Protein AF-A0A957CE54-F1 (afdb_monomer)

Foldseek 3Di:
DDDDDPPPPVPPPVVVQLVVLQVVLVVVLVCQQPVVCVPPVAHSLQQLLVQLCVPVNPPSNDDPSDDDPSSNVSSVCRSSVVSD

Secondary structure (DSSP, 8-state):
-------------HHHHHHHHHHHHHHHHHHHHHHHHHHHS--HHHHHHHHHHHHH-GGG-SSP----HHHHHHHHHHHHHHH-

Structure (mmCIF, N/CA/C/O backbone):
data_AF-A0A957CE54-F1
#
_entry.id   AF-A0A957CE54-F1
#
loop_
_atom_site.group_PDB
_atom_site.id
_atom_site.type_symbol
_atom_site.label_atom_id
_atom_site.label_alt_id
_atom_site.label_comp_id
_atom_site.label_asym_id
_atom_site.label_entity_id
_atom_site.label_seq_id
_atom_site.pdbx_PDB_ins_code
_atom_site.Cartn_x
_atom_site.Cartn_y
_atom_site.Cartn_z
_atom_site.occupancy
_atom_site.B_iso_or_equiv
_atom_site.auth_seq_id
_atom_site.auth_comp_id
_atom_site.auth_asym_id
_atom_site.auth_atom_id
_atom_site.pdbx_PDB_model_num
ATOM 1 N N . MET A 1 1 ? 26.210 12.809 -49.464 1.00 50.75 1 MET A N 1
ATOM 2 C CA . MET A 1 1 ? 25.539 13.081 -48.175 1.00 50.75 1 MET A CA 1
ATOM 3 C C . MET A 1 1 ? 24.837 1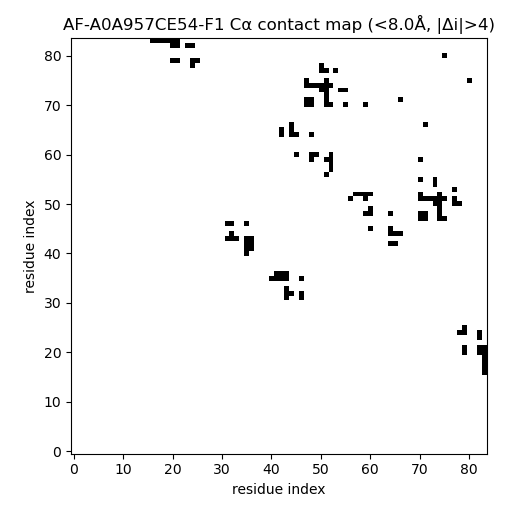1.806 -47.728 1.00 50.75 1 MET A C 1
ATOM 5 O O . MET A 1 1 ? 23.756 11.514 -48.214 1.00 50.75 1 MET A O 1
ATOM 9 N N . THR A 1 2 ? 25.476 10.998 -46.886 1.00 61.44 2 THR A N 1
ATOM 10 C CA . THR A 1 2 ? 24.907 9.752 -46.344 1.00 61.44 2 THR A CA 1
ATOM 11 C C . THR A 1 2 ? 24.627 9.968 -44.863 1.00 61.44 2 THR A C 1
ATOM 13 O O . THR A 1 2 ? 25.548 10.023 -44.055 1.00 61.44 2 THR A O 1
ATOM 16 N N . SER A 1 3 ? 23.357 10.150 -44.497 1.00 67.19 3 SER A N 1
ATOM 17 C CA . SER A 1 3 ? 22.967 10.240 -43.090 1.00 67.19 3 SER A CA 1
ATOM 18 C C . SER A 1 3 ? 22.949 8.835 -42.484 1.00 67.19 3 SER A C 1
ATOM 20 O O . SER A 1 3 ? 22.055 8.043 -42.786 1.00 67.19 3 SER A O 1
ATOM 22 N N . PHE A 1 4 ? 23.910 8.521 -41.618 1.00 66.19 4 PHE A N 1
ATOM 23 C CA . PHE A 1 4 ? 23.799 7.375 -40.719 1.00 66.19 4 PHE A CA 1
ATOM 24 C C . PHE A 1 4 ? 22.704 7.687 -39.689 1.00 66.19 4 PHE A C 1
ATOM 26 O O . PHE A 1 4 ? 22.921 8.462 -38.759 1.00 66.19 4 PHE A O 1
ATOM 33 N N . ARG A 1 5 ? 21.502 7.119 -39.852 1.00 69.88 5 ARG A N 1
ATOM 34 C CA . ARG A 1 5 ? 20.529 7.097 -38.753 1.00 69.88 5 ARG A CA 1
ATOM 35 C C . ARG A 1 5 ? 20.966 6.012 -37.780 1.00 69.88 5 ARG A C 1
ATOM 37 O O . ARG A 1 5 ? 20.818 4.829 -38.071 1.00 69.88 5 ARG A O 1
ATOM 44 N N . VAL A 1 6 ? 21.479 6.410 -36.621 1.00 67.62 6 VAL A N 1
ATOM 45 C CA . VAL A 1 6 ? 21.601 5.505 -35.477 1.00 67.62 6 VAL A CA 1
ATOM 46 C C . VAL A 1 6 ? 20.175 5.169 -35.041 1.00 67.62 6 VAL A C 1
ATOM 48 O O . VAL A 1 6 ? 19.518 5.968 -34.375 1.00 67.62 6 VAL A O 1
ATOM 51 N N . GLN A 1 7 ? 19.647 4.017 -35.465 1.00 66.69 7 GLN A N 1
ATOM 52 C CA . GLN A 1 7 ? 18.453 3.456 -34.837 1.00 66.69 7 GLN A CA 1
ATOM 53 C C . GLN A 1 7 ? 18.843 3.061 -33.411 1.00 66.69 7 GLN A C 1
ATOM 55 O O . GLN A 1 7 ? 19.327 1.958 -33.166 1.00 66.69 7 GLN A O 1
ATOM 60 N N . MET A 1 8 ? 18.653 3.984 -32.470 1.00 65.31 8 MET A N 1
ATOM 61 C CA . MET A 1 8 ? 18.675 3.700 -31.040 1.00 65.31 8 MET A CA 1
ATOM 62 C C . MET A 1 8 ? 17.544 2.709 -30.755 1.00 65.31 8 MET A C 1
ATOM 64 O O . MET A 1 8 ? 16.402 3.098 -30.512 1.00 65.31 8 MET A O 1
ATOM 68 N N . ARG A 1 9 ? 17.833 1.408 -30.825 1.00 64.88 9 ARG A N 1
ATOM 69 C CA . ARG A 1 9 ? 16.953 0.391 -30.256 1.00 64.88 9 ARG A CA 1
ATOM 70 C C . ARG A 1 9 ? 17.087 0.551 -28.742 1.00 64.88 9 ARG A C 1
ATOM 72 O O . ARG A 1 9 ? 17.980 -0.032 -28.143 1.00 64.88 9 ARG A O 1
ATOM 79 N N . HIS A 1 10 ? 16.268 1.419 -28.146 1.00 67.12 10 HIS A N 1
ATOM 80 C CA . HIS A 1 10 ? 16.181 1.566 -26.695 1.00 67.12 10 HIS A CA 1
ATOM 81 C C . HIS A 1 10 ? 15.566 0.279 -26.148 1.00 67.12 10 HIS A C 1
ATOM 83 O O . HIS A 1 10 ? 14.346 0.125 -26.074 1.00 67.12 10 HIS A O 1
ATOM 89 N N . VAL A 1 11 ? 16.425 -0.705 -25.887 1.00 78.44 11 VAL A N 1
ATOM 90 C CA . VAL A 1 11 ? 16.026 -1.963 -25.272 1.00 78.44 11 VAL A CA 1
ATOM 91 C C . VAL A 1 11 ? 15.739 -1.614 -23.822 1.00 78.44 11 VAL A C 1
ATOM 93 O O . VAL A 1 11 ? 16.658 -1.407 -23.038 1.00 78.44 11 VAL A O 1
ATOM 96 N N . MET A 1 12 ? 14.463 -1.426 -23.500 1.00 82.81 12 MET A N 1
ATOM 97 C CA . MET A 1 12 ? 14.046 -1.161 -22.132 1.00 82.81 12 MET A CA 1
ATOM 98 C C . MET A 1 12 ? 14.552 -2.292 -21.240 1.00 82.81 12 MET A C 1
ATOM 100 O O . MET A 1 12 ? 14.234 -3.460 -21.477 1.00 82.81 12 MET A O 1
ATOM 104 N N . ASP A 1 13 ? 15.349 -1.943 -20.232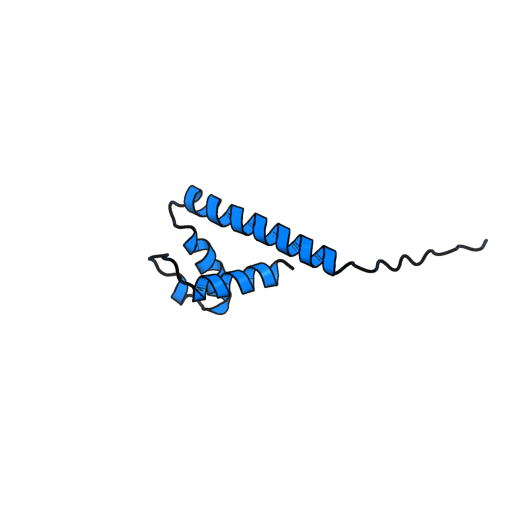 1.00 91.62 13 ASP A N 1
ATOM 105 C CA . ASP A 1 13 ? 15.772 -2.907 -19.227 1.00 91.62 13 ASP A CA 1
ATOM 106 C C . ASP A 1 13 ? 14.620 -3.120 -18.242 1.00 91.62 13 ASP A C 1
ATOM 108 O O . ASP A 1 13 ? 14.474 -2.429 -17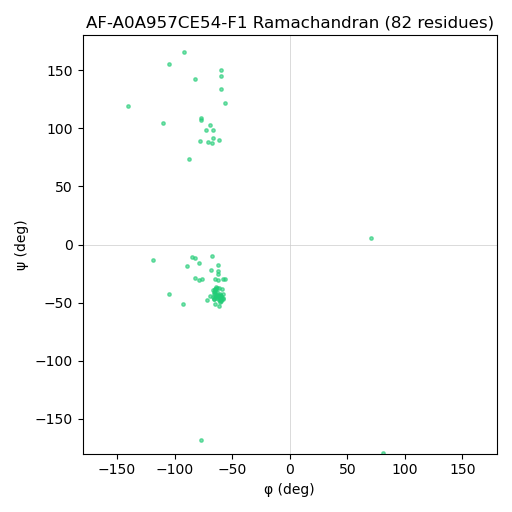.232 1.00 91.62 13 ASP A O 1
ATOM 112 N N . TRP A 1 14 ? 13.764 -4.082 -18.576 1.00 92.81 14 TRP A N 1
ATOM 113 C CA . TRP A 1 14 ? 12.618 -4.467 -17.758 1.00 92.81 14 TRP A CA 1
ATOM 114 C C . TRP A 1 14 ? 13.016 -4.865 -16.338 1.00 92.81 14 TRP A C 1
ATOM 116 O O . TRP A 1 14 ? 12.248 -4.642 -15.406 1.00 92.81 14 TRP A O 1
ATOM 126 N N . LYS A 1 15 ? 14.226 -5.405 -16.137 1.00 94.06 15 LYS A N 1
ATOM 127 C CA . LYS A 1 15 ? 14.694 -5.759 -14.794 1.00 94.06 15 LYS A CA 1
ATOM 128 C C . LYS A 1 15 ? 14.951 -4.504 -13.970 1.00 94.06 15 LYS A C 1
ATOM 130 O O . LYS A 1 15 ? 14.549 -4.451 -12.811 1.00 94.06 15 LYS A O 1
ATOM 135 N N . ALA A 1 16 ? 15.595 -3.502 -14.567 1.00 94.31 16 ALA A N 1
ATOM 136 C CA . ALA A 1 16 ? 15.829 -2.223 -13.907 1.00 94.31 16 ALA A CA 1
ATOM 137 C C . ALA A 1 16 ? 14.506 -1.509 -13.582 1.00 94.31 16 ALA A C 1
ATOM 139 O O . ALA A 1 16 ? 14.356 -0.996 -12.475 1.00 94.31 16 ALA A O 1
ATOM 140 N N . ALA A 1 17 ? 13.534 -1.543 -14.501 1.00 94.25 17 ALA A N 1
ATOM 141 C CA . ALA A 1 17 ? 12.205 -0.972 -14.281 1.00 94.25 17 ALA A CA 1
ATOM 142 C C . ALA A 1 17 ? 11.478 -1.634 -13.096 1.00 94.25 17 ALA A C 1
ATOM 144 O O . ALA A 1 17 ? 11.041 -0.935 -12.183 1.00 94.25 17 ALA A O 1
ATOM 145 N N . VAL A 1 18 ? 11.438 -2.972 -13.049 1.00 96.56 18 VAL A N 1
ATOM 146 C CA . VAL A 1 18 ? 10.813 -3.717 -11.941 1.00 96.56 18 VAL A CA 1
ATOM 147 C C . VAL A 1 18 ? 11.506 -3.420 -10.608 1.00 96.56 18 VAL A C 1
ATOM 149 O O . VAL A 1 18 ? 10.836 -3.173 -9.610 1.00 96.56 18 VAL A O 1
ATOM 152 N N . LEU A 1 19 ? 12.843 -3.392 -10.566 1.00 97.50 19 LEU A N 1
ATOM 153 C CA . LEU A 1 19 ? 13.580 -3.076 -9.334 1.00 97.50 19 LEU A CA 1
ATOM 154 C C . LEU A 1 19 ? 13.331 -1.641 -8.851 1.00 97.50 19 LEU A C 1
ATOM 156 O O . LEU A 1 19 ? 13.203 -1.415 -7.644 1.00 97.50 19 LEU A O 1
ATOM 160 N N . ALA A 1 20 ? 13.240 -0.682 -9.774 1.00 96.88 20 ALA A N 1
ATOM 161 C CA . ALA A 1 20 ? 12.902 0.697 -9.447 1.00 96.88 20 ALA A CA 1
ATOM 162 C C . ALA A 1 20 ? 11.474 0.796 -8.885 1.00 96.88 20 ALA A C 1
ATOM 164 O O . ALA A 1 20 ? 11.282 1.417 -7.838 1.00 96.88 20 ALA A O 1
ATOM 165 N N . GLY A 1 21 ? 10.508 0.124 -9.521 1.00 97.12 21 GLY A N 1
ATOM 166 C CA . GLY A 1 21 ? 9.116 0.054 -9.070 1.00 97.12 21 GLY A CA 1
ATOM 167 C C . GLY A 1 21 ? 8.975 -0.566 -7.680 1.00 97.12 21 GLY A C 1
ATOM 168 O O . GLY A 1 21 ? 8.374 0.033 -6.790 1.00 97.12 21 GLY A O 1
ATOM 169 N N . LEU A 1 22 ? 9.628 -1.707 -7.430 1.00 98.12 22 LEU A N 1
ATOM 170 C CA . LEU A 1 22 ? 9.646 -2.339 -6.105 1.00 98.12 22 LEU A CA 1
ATOM 171 C C . LEU A 1 22 ? 10.270 -1.430 -5.035 1.00 98.12 22 LEU A C 1
ATOM 173 O O . LEU A 1 22 ? 9.732 -1.322 -3.933 1.00 98.12 22 LEU A O 1
ATOM 177 N N . SER A 1 23 ? 11.373 -0.747 -5.354 1.00 98.19 23 SER A N 1
ATOM 178 C CA . SER A 1 23 ? 12.048 0.159 -4.412 1.00 98.19 23 SER A CA 1
ATOM 179 C C . SER A 1 23 ? 11.182 1.377 -4.083 1.00 98.19 23 SER A C 1
ATOM 181 O O . SER A 1 23 ? 11.023 1.728 -2.912 1.00 98.19 23 SER A O 1
ATOM 183 N N . ALA A 1 24 ? 10.574 1.993 -5.100 1.00 98.12 24 ALA A N 1
ATOM 184 C CA . ALA A 1 24 ? 9.651 3.110 -4.928 1.00 98.12 24 ALA A CA 1
ATOM 185 C C . ALA A 1 24 ? 8.389 2.687 -4.159 1.00 98.12 24 ALA A C 1
ATOM 187 O O . ALA A 1 24 ? 7.984 3.369 -3.217 1.00 98.12 24 ALA A O 1
ATOM 188 N N . 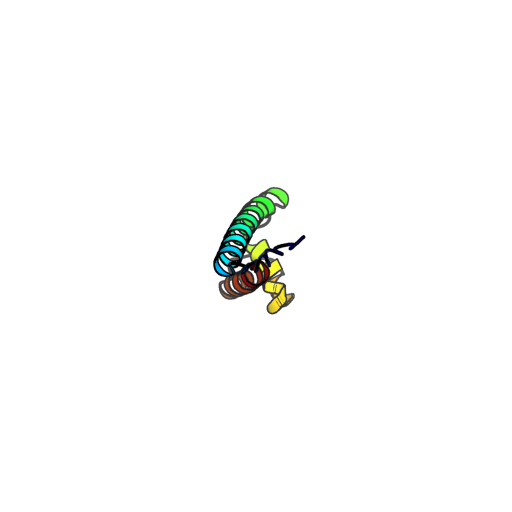GLY A 1 25 ? 7.811 1.532 -4.501 1.00 97.81 25 GLY A N 1
ATOM 189 C CA . GLY A 1 25 ? 6.646 0.959 -3.833 1.00 97.81 25 GLY A CA 1
ATOM 190 C C . GLY A 1 25 ? 6.902 0.677 -2.354 1.00 97.81 25 GLY A C 1
ATOM 191 O O . GLY A 1 25 ? 6.074 1.037 -1.514 1.00 97.81 25 GLY A O 1
ATOM 192 N N . ALA A 1 26 ? 8.063 0.107 -2.017 1.00 98.38 26 ALA A N 1
ATOM 193 C CA . ALA A 1 26 ? 8.462 -0.138 -0.634 1.00 98.38 26 ALA A CA 1
ATOM 194 C C . ALA A 1 26 ? 8.669 1.175 0.136 1.00 98.38 26 ALA A C 1
ATOM 196 O O . ALA A 1 26 ? 8.128 1.333 1.230 1.00 98.38 26 ALA A O 1
ATOM 197 N N . GLY A 1 27 ? 9.389 2.138 -0.450 1.00 98.31 27 GLY A N 1
ATOM 198 C CA . GLY A 1 27 ? 9.594 3.455 0.155 1.00 98.31 27 GLY A CA 1
ATOM 199 C C . GLY A 1 27 ? 8.273 4.176 0.431 1.00 98.31 27 GLY A C 1
ATOM 200 O O . GLY A 1 27 ? 8.048 4.659 1.540 1.00 98.31 27 GLY A O 1
ATOM 201 N N . PHE A 1 28 ? 7.360 4.182 -0.540 1.00 98.12 28 PHE A N 1
ATOM 202 C CA . PHE A 1 28 ? 6.047 4.804 -0.392 1.00 98.12 28 PHE A CA 1
ATOM 203 C C . PHE A 1 28 ? 5.169 4.093 0.649 1.00 98.12 28 PHE A C 1
ATOM 205 O O . PHE A 1 28 ? 4.523 4.758 1.462 1.00 98.12 28 PHE A O 1
ATOM 212 N N . LEU A 1 29 ? 5.185 2.755 0.689 1.00 98.06 29 LEU A N 1
ATOM 213 C CA . LEU A 1 29 ? 4.468 1.987 1.710 1.00 98.06 29 LEU A CA 1
ATOM 214 C C . LEU A 1 29 ? 4.979 2.324 3.115 1.00 98.06 29 LEU A C 1
ATOM 216 O O . LEU A 1 29 ? 4.176 2.578 4.008 1.00 98.06 29 LEU A O 1
ATOM 220 N N . LEU A 1 30 ? 6.300 2.381 3.309 1.00 98.31 30 LEU A N 1
ATOM 221 C CA . LEU A 1 30 ? 6.900 2.752 4.594 1.00 98.31 30 LEU A CA 1
ATOM 222 C C . LEU A 1 30 ? 6.486 4.159 5.030 1.00 98.31 30 LEU A C 1
ATOM 224 O O . LEU A 1 30 ? 6.104 4.353 6.184 1.00 98.31 30 LEU A O 1
ATOM 228 N N . VAL A 1 31 ? 6.504 5.124 4.104 1.00 98.38 31 VAL A N 1
ATOM 229 C CA . VAL A 1 31 ? 6.032 6.486 4.380 1.00 98.38 31 VAL A CA 1
ATOM 230 C C . VAL A 1 31 ? 4.577 6.466 4.835 1.00 98.38 31 VAL A C 1
ATOM 232 O O . VAL A 1 31 ? 4.271 7.072 5.853 1.00 98.38 31 VAL A O 1
ATOM 235 N N . LEU A 1 32 ? 3.688 5.741 4.156 1.00 97.19 32 LEU A N 1
ATOM 236 C CA . LEU A 1 32 ? 2.278 5.639 4.548 1.00 97.19 32 LEU A CA 1
ATOM 237 C C . LEU A 1 32 ? 2.084 4.991 5.921 1.00 97.19 32 LEU A C 1
ATOM 239 O O . LEU A 1 32 ? 1.299 5.497 6.725 1.00 97.19 32 LEU A O 1
ATOM 243 N N . LEU A 1 33 ? 2.799 3.899 6.207 1.00 96.94 33 LEU A N 1
ATOM 244 C CA . LEU A 1 33 ? 2.699 3.190 7.486 1.00 96.94 33 LEU A CA 1
ATOM 245 C C . LEU A 1 33 ? 3.116 4.056 8.678 1.00 96.94 33 LEU A C 1
ATOM 247 O O . LEU A 1 33 ? 2.640 3.817 9.786 1.00 96.94 33 LEU A O 1
ATOM 251 N N . ILE A 1 34 ? 3.967 5.058 8.452 1.00 98.06 34 ILE A N 1
ATOM 252 C CA . ILE A 1 34 ? 4.410 6.015 9.470 1.00 98.06 34 ILE A CA 1
ATOM 253 C C . ILE A 1 34 ? 3.521 7.265 9.467 1.00 98.06 34 ILE A C 1
ATOM 255 O O . ILE A 1 34 ? 3.004 7.669 10.506 1.00 98.06 34 ILE A O 1
ATOM 259 N N . ALA A 1 35 ? 3.309 7.875 8.302 1.00 97.81 35 ALA A N 1
ATOM 260 C CA . ALA A 1 35 ? 2.605 9.14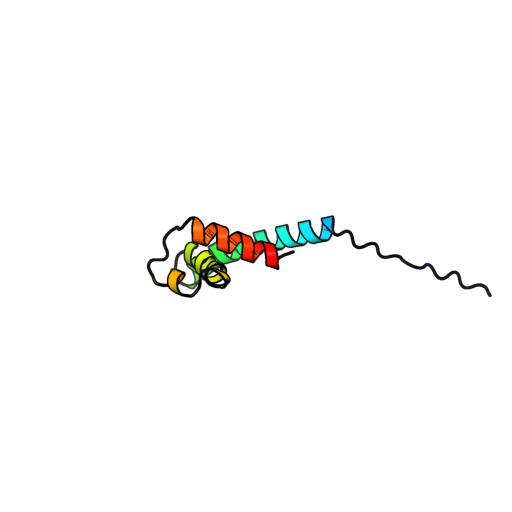4 8.163 1.00 97.81 35 ALA A CA 1
ATOM 261 C C . ALA A 1 35 ? 1.122 9.033 8.528 1.00 97.81 35 ALA A C 1
ATOM 263 O O . ALA A 1 35 ? 0.588 9.938 9.166 1.00 97.81 35 ALA A O 1
ATOM 264 N N . TYR A 1 36 ? 0.450 7.935 8.169 1.00 96.31 36 TYR A N 1
ATOM 265 C CA . TYR A 1 36 ? -0.982 7.790 8.429 1.00 96.31 36 TYR A CA 1
ATOM 266 C C . TYR A 1 36 ? -1.314 7.749 9.934 1.00 96.31 36 TYR A C 1
ATOM 268 O O . TYR A 1 36 ? -2.157 8.543 10.364 1.00 96.31 36 TYR A O 1
ATOM 276 N N . PRO A 1 37 ? -0.665 6.908 10.767 1.00 95.38 37 PRO A N 1
ATOM 277 C CA . PRO A 1 37 ? -0.859 6.953 12.217 1.00 95.38 37 PRO A CA 1
ATOM 278 C C . PRO A 1 37 ? -0.526 8.316 12.823 1.00 95.38 37 PRO A C 1
ATOM 280 O O . PRO A 1 37 ? -1.291 8.810 13.645 1.00 95.38 37 PRO A O 1
ATOM 283 N N . LEU A 1 38 ? 0.571 8.948 12.386 1.00 97.62 38 LEU A N 1
ATOM 284 C CA . LEU A 1 38 ? 0.975 10.264 12.890 1.00 97.62 38 LEU A CA 1
ATOM 285 C C . LEU A 1 38 ? -0.048 11.359 12.557 1.00 97.62 38 LEU A C 1
ATOM 287 O O . LEU A 1 38 ? -0.279 12.244 13.374 1.00 97.62 38 LEU A O 1
ATOM 291 N N . ALA A 1 39 ? -0.672 11.295 11.380 1.00 97.44 39 ALA A N 1
ATOM 292 C CA . ALA A 1 39 ? -1.639 12.292 10.934 1.00 97.44 39 ALA A CA 1
ATOM 293 C C . ALA A 1 39 ? -3.059 12.068 11.484 1.00 97.44 39 ALA A C 1
ATOM 295 O O . ALA A 1 39 ? -3.814 13.027 11.617 1.00 97.44 39 ALA A O 1
ATOM 296 N N . THR A 1 40 ? -3.448 10.819 11.769 1.00 94.62 40 THR A N 1
ATOM 297 C CA . THR A 1 40 ? -4.851 10.463 12.073 1.00 94.62 40 THR A CA 1
ATOM 298 C C . THR A 1 40 ? -5.079 9.883 13.468 1.00 94.62 40 THR A C 1
ATOM 300 O O . THR A 1 40 ? -6.228 9.740 13.880 1.00 94.62 40 THR A O 1
ATOM 303 N N . GLY A 1 41 ? -4.022 9.490 14.185 1.00 92.56 41 GLY A N 1
ATOM 304 C CA . GLY A 1 41 ? -4.128 8.710 15.425 1.00 92.56 41 GLY A CA 1
ATOM 305 C C . GLY A 1 41 ? -4.585 7.257 15.218 1.00 92.56 41 GLY A C 1
ATOM 306 O O . GLY A 1 41 ? -4.823 6.545 16.191 1.00 92.56 41 GLY A O 1
ATOM 307 N N . GLY A 1 42 ? -4.734 6.809 13.965 1.00 91.88 42 GLY A N 1
ATOM 308 C CA . GLY A 1 42 ? -5.076 5.429 13.620 1.00 91.88 42 GLY A CA 1
ATOM 309 C C . GLY A 1 42 ? -3.893 4.460 13.726 1.00 91.88 42 GLY A C 1
ATOM 310 O O . GLY A 1 42 ? -2.826 4.789 14.235 1.00 91.88 42 GLY A O 1
ATOM 311 N N . THR A 1 43 ? -4.067 3.243 13.204 1.00 93.44 43 THR A N 1
ATOM 312 C CA . THR A 1 43 ? -3.018 2.210 13.199 1.00 93.44 43 THR A CA 1
ATOM 313 C C . THR A 1 43 ? -2.394 2.042 11.806 1.00 93.44 43 THR A C 1
ATOM 315 O O . THR A 1 43 ? -3.065 2.293 10.800 1.00 93.44 43 THR A O 1
ATOM 318 N N . PRO A 1 44 ? -1.140 1.557 11.699 1.00 94.75 44 PRO A N 1
ATOM 319 C CA . PRO A 1 44 ? -0.538 1.219 10.404 1.00 94.75 44 PRO A CA 1
ATOM 320 C C . PRO A 1 44 ? -1.354 0.174 9.623 1.00 94.75 44 PRO A C 1
ATOM 322 O O . PRO A 1 44 ? -1.399 0.191 8.395 1.00 94.75 44 PRO A O 1
ATOM 325 N N . TRP A 1 45 ? -2.068 -0.709 10.332 1.00 96.19 45 TRP A N 1
ATOM 326 C CA . TRP A 1 45 ? -2.926 -1.745 9.745 1.00 96.19 45 TRP A CA 1
ATOM 327 C C . TRP A 1 45 ? -4.084 -1.185 8.927 1.00 96.19 45 TRP A C 1
ATOM 329 O O . TRP A 1 45 ? -4.614 -1.871 8.052 1.00 96.19 45 TRP A O 1
ATOM 339 N N . THR A 1 46 ? -4.477 0.058 9.191 1.00 95.44 46 THR A N 1
ATOM 340 C CA . THR A 1 46 ? -5.493 0.746 8.405 1.00 95.44 46 THR A CA 1
ATOM 341 C C . THR A 1 46 ? -5.045 0.942 6.952 1.00 95.44 46 THR A C 1
ATOM 343 O O . THR A 1 46 ? -5.845 0.735 6.043 1.00 95.44 46 THR A O 1
ATOM 346 N N . VAL A 1 47 ? -3.759 1.228 6.712 1.00 96.44 47 VAL A N 1
ATOM 347 C CA . VAL A 1 47 ? -3.203 1.375 5.353 1.00 96.44 47 VAL A CA 1
ATOM 348 C C . VAL A 1 47 ? -3.339 0.067 4.572 1.00 96.44 47 VAL A C 1
ATOM 350 O O . VAL A 1 47 ? -3.840 0.063 3.449 1.00 96.44 47 VAL A O 1
ATOM 353 N N . PHE A 1 48 ? -2.973 -1.061 5.189 1.00 97.44 48 PHE A N 1
ATOM 354 C CA . PHE A 1 48 ? -3.136 -2.376 4.565 1.00 97.44 48 PHE A CA 1
ATOM 355 C C . PHE A 1 48 ? -4.606 -2.691 4.268 1.00 97.44 48 PHE A C 1
ATOM 357 O O . PHE A 1 48 ? -4.908 -3.237 3.212 1.00 97.44 48 PHE A O 1
ATOM 364 N N . ARG A 1 49 ? -5.544 -2.301 5.140 1.00 96.44 49 ARG A N 1
ATOM 365 C CA . ARG A 1 49 ? 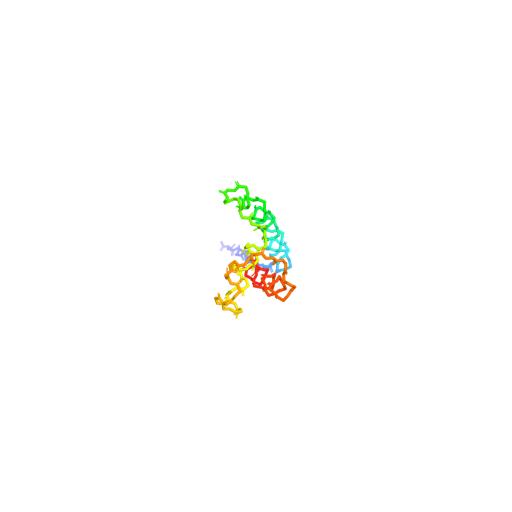-6.982 -2.485 4.882 1.00 96.44 49 ARG A CA 1
ATOM 366 C C . ARG A 1 49 ? -7.486 -1.677 3.695 1.00 96.44 49 ARG A C 1
ATOM 368 O O . ARG A 1 49 ? -8.280 -2.209 2.928 1.00 96.44 49 ARG A O 1
ATOM 375 N N . PHE A 1 50 ? -7.032 -0.437 3.518 1.00 95.94 50 PHE A N 1
ATOM 376 C CA . PHE A 1 50 ? -7.420 0.376 2.361 1.00 95.94 50 PHE A CA 1
ATOM 377 C C . PHE A 1 50 ? -7.017 -0.284 1.043 1.00 95.94 50 PHE A C 1
ATOM 379 O O . PHE A 1 50 ? -7.836 -0.387 0.134 1.00 95.94 50 PHE A O 1
ATOM 386 N N . ILE A 1 51 ? -5.782 -0.780 0.970 1.00 97.44 51 ILE A N 1
ATOM 387 C CA . ILE A 1 51 ? -5.259 -1.434 -0.233 1.00 97.44 51 ILE A CA 1
ATOM 388 C C . ILE A 1 51 ? -5.915 -2.811 -0.418 1.00 97.44 51 ILE A C 1
ATOM 390 O O . ILE A 1 51 ? -6.409 -3.130 -1.496 1.00 97.44 51 ILE A O 1
ATOM 394 N N . GLY A 1 52 ? -5.982 -3.625 0.639 1.00 96.94 52 GLY A N 1
ATOM 395 C CA . GLY A 1 52 ? -6.570 -4.965 0.593 1.00 96.94 52 GLY A CA 1
ATOM 396 C C . GLY A 1 52 ? -8.061 -4.963 0.238 1.00 96.94 52 GLY A C 1
ATOM 397 O O . GLY A 1 52 ? -8.531 -5.885 -0.431 1.00 96.94 52 GLY A O 1
ATOM 398 N N . ALA A 1 53 ? -8.800 -3.908 0.601 1.00 97.00 53 ALA A N 1
ATOM 399 C CA . ALA A 1 53 ? -10.212 -3.749 0.252 1.00 97.00 53 ALA A CA 1
ATOM 400 C C . ALA A 1 53 ? -10.469 -3.655 -1.262 1.00 97.00 53 ALA A C 1
ATOM 402 O O . ALA A 1 53 ? -11.598 -3.902 -1.684 1.00 97.00 53 ALA A O 1
ATOM 403 N N . ILE A 1 54 ? -9.449 -3.360 -2.080 1.00 96.81 54 ILE A N 1
ATOM 404 C CA . ILE A 1 54 ? -9.554 -3.376 -3.549 1.00 96.81 54 ILE A CA 1
ATOM 405 C C . ILE A 1 54 ? -9.974 -4.767 -4.047 1.00 96.81 54 ILE A C 1
ATOM 407 O O . ILE A 1 54 ? -10.779 -4.867 -4.969 1.00 96.81 54 ILE A O 1
ATOM 411 N N . VAL A 1 55 ? -9.471 -5.833 -3.415 1.00 97.44 55 VAL A N 1
ATOM 412 C CA . VAL A 1 55 ? -9.773 -7.226 -3.793 1.00 97.44 55 VAL A CA 1
ATOM 413 C C . VAL A 1 55 ? -10.740 -7.882 -2.808 1.00 97.44 55 VA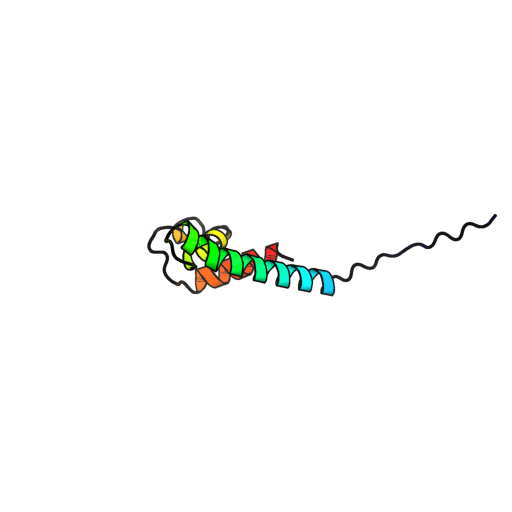L A C 1
ATOM 415 O O . VAL A 1 55 ? -11.670 -8.566 -3.223 1.00 97.44 55 VAL A O 1
ATOM 418 N N . LEU A 1 56 ? -10.552 -7.666 -1.502 1.00 96.50 56 LEU A N 1
ATOM 419 C CA . LEU A 1 56 ? -11.349 -8.309 -0.447 1.00 96.50 56 LEU A CA 1
ATOM 420 C C . LEU A 1 56 ? -12.693 -7.608 -0.183 1.00 96.50 56 LEU A C 1
ATOM 422 O O . LEU A 1 56 ? -13.557 -8.153 0.503 1.00 96.50 56 LEU A O 1
ATOM 426 N N . GLY 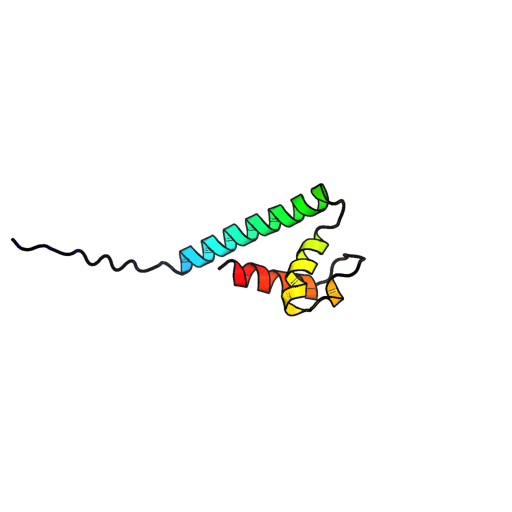A 1 57 ? -12.884 -6.406 -0.726 1.00 95.62 57 GLY A N 1
ATOM 427 C CA . GLY A 1 57 ? -14.093 -5.610 -0.561 1.00 95.62 57 GLY A CA 1
ATOM 428 C C . GLY A 1 57 ? -14.152 -4.825 0.751 1.00 95.62 57 GLY A C 1
ATOM 429 O O . GLY A 1 57 ? -13.261 -4.853 1.596 1.00 95.62 57 GLY A O 1
ATOM 430 N N . LYS A 1 58 ? -15.253 -4.091 0.937 1.00 94.44 58 LYS A N 1
ATOM 431 C CA . LYS A 1 58 ? -15.432 -3.144 2.053 1.00 94.44 58 LYS A CA 1
ATOM 432 C C . LYS A 1 58 ? -15.541 -3.782 3.442 1.00 94.44 58 LYS A C 1
ATOM 434 O O . LYS A 1 58 ? -15.553 -3.052 4.427 1.00 94.44 58 LYS A O 1
ATOM 439 N N . THR A 1 59 ? -15.674 -5.101 3.535 1.00 92.38 59 THR A N 1
ATOM 440 C CA . THR A 1 59 ? -15.840 -5.834 4.802 1.00 92.38 59 THR A CA 1
ATOM 441 C C . THR A 1 59 ? -14.585 -5.809 5.664 1.00 92.38 59 THR A C 1
ATOM 443 O O . THR A 1 59 ? -14.696 -5.966 6.874 1.00 92.38 59 THR A O 1
ATOM 446 N N . VAL A 1 60 ? -13.412 -5.562 5.072 1.00 94.62 60 VAL A N 1
ATOM 447 C CA . VAL A 1 60 ? -12.145 -5.472 5.813 1.00 94.62 60 VAL A CA 1
ATOM 448 C C . VAL A 1 60 ? -11.887 -4.081 6.394 1.00 94.62 60 VAL A C 1
ATOM 450 O O . VAL A 1 60 ? -10.979 -3.936 7.199 1.00 94.62 60 VAL A O 1
ATOM 453 N N . LEU A 1 61 ? -12.663 -3.062 6.009 1.00 91.88 61 LEU A N 1
ATOM 454 C CA . LEU A 1 61 ? -12.500 -1.662 6.430 1.00 91.88 61 LEU A CA 1
ATOM 455 C C . LEU A 1 61 ? -13.026 -1.292 7.835 1.00 91.88 61 LEU A C 1
ATOM 457 O O . LEU A 1 61 ? -12.477 -0.344 8.401 1.00 91.88 61 LEU A O 1
ATOM 461 N N . PRO A 1 62 ? -14.076 -1.927 8.401 1.00 84.50 62 PRO A N 1
ATOM 462 C CA . PRO A 1 62 ? -14.623 -1.515 9.688 1.00 84.50 62 PRO A CA 1
ATOM 463 C C . PRO A 1 62 ? -13.590 -1.595 10.823 1.00 84.50 62 PRO A C 1
ATOM 465 O O . PRO A 1 62 ? -12.775 -2.521 10.848 1.00 84.50 62 PRO A O 1
ATOM 468 N N . PRO A 1 63 ? -13.637 -0.667 11.796 1.00 81.88 63 PRO A N 1
ATOM 469 C CA . PRO A 1 63 ? -12.904 -0.816 13.046 1.00 81.88 63 PRO A CA 1
ATOM 470 C C . PRO A 1 63 ? -13.338 -2.085 13.807 1.00 81.88 63 PRO A C 1
ATOM 472 O O . PRO A 1 63 ? -14.513 -2.454 13.739 1.00 81.88 63 PRO A O 1
ATOM 475 N N . PRO A 1 64 ? -12.441 -2.716 14.587 1.00 81.06 64 PRO A N 1
ATOM 476 C CA . PRO A 1 64 ? -11.071 -2.291 14.881 1.00 81.06 64 PRO A CA 1
ATOM 477 C C . PRO A 1 64 ? -10.061 -2.675 13.789 1.00 81.06 64 PRO A C 1
ATOM 479 O O . PRO A 1 64 ? -10.098 -3.767 13.226 1.00 81.06 64 PRO A O 1
ATOM 482 N N . THR A 1 65 ? -9.091 -1.793 13.529 1.00 84.88 65 THR A N 1
ATOM 483 C CA . THR A 1 65 ? -8.033 -2.041 12.543 1.00 84.88 65 THR A CA 1
ATOM 484 C C . THR A 1 65 ? -6.840 -2.784 13.166 1.00 84.88 65 THR A C 1
ATOM 486 O O . THR A 1 65 ? -5.775 -2.217 13.418 1.00 84.88 65 THR A O 1
ATOM 489 N N . SER A 1 66 ? -7.032 -4.078 13.439 1.00 91.00 66 SER A N 1
ATOM 490 C CA . SER A 1 66 ? -6.030 -5.017 13.983 1.00 91.00 66 SER A CA 1
ATOM 491 C C . SER A 1 66 ? -5.249 -5.770 12.896 1.00 91.00 66 SER A C 1
ATOM 493 O O . SER A 1 66 ? -5.652 -5.792 11.739 1.00 91.00 66 SER A O 1
ATOM 495 N N . PHE A 1 67 ? -4.137 -6.419 13.231 1.00 93.81 67 PHE A N 1
ATOM 496 C CA . PHE A 1 67 ? -3.428 -7.256 12.259 1.00 93.81 67 PHE A CA 1
ATOM 497 C C . PHE A 1 67 ? -4.319 -8.392 11.720 1.00 93.81 67 PHE A C 1
ATOM 499 O O . PHE A 1 67 ? -4.965 -9.095 12.493 1.00 93.81 67 PHE A O 1
ATOM 506 N N . ASP A 1 68 ? -4.311 -8.574 10.399 1.00 95.19 68 ASP A N 1
ATOM 507 C CA . ASP A 1 68 ? -4.916 -9.706 9.695 1.00 95.19 68 ASP A CA 1
ATOM 508 C C . ASP A 1 68 ? -3.973 -10.117 8.557 1.00 95.19 68 ASP A C 1
ATOM 510 O O . ASP A 1 68 ? -3.663 -9.316 7.670 1.00 95.19 68 ASP A O 1
ATOM 514 N N . ALA A 1 69 ? -3.484 -11.357 8.600 1.00 96.25 69 ALA A N 1
ATOM 515 C CA . ALA A 1 69 ? -2.494 -11.843 7.647 1.00 96.25 69 ALA A CA 1
ATOM 516 C C . ALA A 1 69 ? -3.040 -11.894 6.211 1.00 96.25 69 ALA A C 1
ATOM 518 O O . ALA A 1 69 ? -2.321 -11.542 5.277 1.00 96.25 69 ALA A O 1
ATOM 519 N N . GLY A 1 70 ? -4.305 -12.282 6.029 1.00 96.00 70 GLY A N 1
ATOM 520 C CA . GLY A 1 70 ? -4.930 -12.353 4.709 1.00 96.00 70 GLY A CA 1
ATOM 521 C C . GLY A 1 70 ? -5.059 -10.969 4.079 1.00 96.00 70 GLY A C 1
ATOM 522 O O . GLY A 1 70 ? -4.711 -10.784 2.912 1.00 96.00 70 GLY A O 1
ATOM 523 N N . VAL A 1 71 ? -5.467 -9.976 4.874 1.00 97.06 71 VAL A N 1
ATOM 524 C CA . VAL A 1 71 ? -5.542 -8.576 4.428 1.00 97.06 71 VAL A CA 1
ATOM 525 C C . VAL A 1 71 ? -4.162 -8.030 4.070 1.00 97.06 71 VAL A C 1
ATOM 527 O O . VAL A 1 71 ? -4.023 -7.379 3.037 1.00 97.06 71 VAL A O 1
ATOM 530 N N . VAL A 1 72 ? -3.138 -8.300 4.885 1.00 97.56 72 VAL A N 1
ATOM 531 C CA . VAL A 1 72 ? -1.768 -7.829 4.622 1.00 97.56 72 VAL A CA 1
ATOM 532 C C . VAL A 1 72 ? -1.210 -8.450 3.343 1.00 97.56 72 VAL A C 1
ATOM 534 O O . VAL A 1 72 ? -0.684 -7.723 2.504 1.00 97.56 72 VAL A O 1
ATOM 537 N N . VAL A 1 73 ? -1.362 -9.761 3.144 1.00 98.31 73 VAL A N 1
ATOM 538 C CA . VAL A 1 73 ? -0.904 -10.434 1.917 1.00 98.31 73 VAL A CA 1
ATOM 539 C C . VAL A 1 73 ? -1.624 -9.876 0.689 1.00 98.31 73 VAL A C 1
ATOM 541 O O . VAL A 1 73 ? -0.966 -9.510 -0.284 1.00 98.31 73 VAL A O 1
ATOM 544 N N . ALA A 1 74 ? -2.953 -9.744 0.741 1.00 98.06 74 ALA A N 1
ATOM 545 C CA . ALA A 1 74 ? -3.730 -9.172 -0.357 1.00 98.06 74 ALA A CA 1
ATOM 546 C C . ALA A 1 74 ? -3.291 -7.733 -0.674 1.00 98.06 74 ALA A C 1
ATOM 548 O O . ALA A 1 74 ? -3.081 -7.386 -1.835 1.00 98.06 74 ALA A O 1
ATOM 549 N N . ALA A 1 75 ? -3.090 -6.914 0.359 1.00 97.94 75 ALA A N 1
ATOM 550 C CA . ALA A 1 75 ? -2.612 -5.548 0.217 1.00 97.94 75 ALA A CA 1
ATOM 551 C C . ALA A 1 75 ? -1.224 -5.478 -0.431 1.00 97.94 75 ALA A C 1
ATOM 553 O O . ALA A 1 75 ? -1.022 -4.672 -1.331 1.00 97.94 75 ALA A O 1
ATOM 554 N N . LEU A 1 76 ? -0.279 -6.329 -0.019 1.00 98.06 76 LEU A N 1
ATOM 555 C CA . LEU A 1 76 ? 1.069 -6.359 -0.593 1.00 98.06 76 LEU A CA 1
ATOM 556 C C . LEU A 1 76 ? 1.054 -6.788 -2.064 1.00 98.06 76 LEU A C 1
ATOM 558 O O . LEU A 1 76 ? 1.749 -6.176 -2.872 1.00 98.06 76 LEU A O 1
ATOM 562 N N . ILE A 1 77 ? 0.242 -7.789 -2.422 1.00 98.19 77 ILE A N 1
ATOM 563 C CA . ILE A 1 77 ? 0.082 -8.229 -3.816 1.00 98.19 77 ILE A CA 1
ATOM 564 C C . ILE A 1 77 ? -0.435 -7.078 -4.680 1.00 98.19 77 ILE A C 1
ATOM 566 O O . ILE A 1 77 ? 0.139 -6.797 -5.729 1.00 98.19 77 ILE A O 1
ATOM 570 N N . VAL A 1 78 ? -1.489 -6.392 -4.234 1.00 98.12 78 VAL A N 1
ATOM 571 C CA . VAL A 1 78 ? -2.065 -5.265 -4.980 1.00 98.12 78 VAL A CA 1
ATOM 572 C C . VAL A 1 78 ? -1.076 -4.103 -5.059 1.00 98.12 78 VAL A C 1
ATOM 574 O O . VAL A 1 78 ? -0.850 -3.565 -6.138 1.00 98.12 78 VAL A O 1
ATOM 577 N N . HIS A 1 79 ? -0.449 -3.735 -3.941 1.00 97.88 79 HIS A N 1
ATOM 578 C CA . HIS A 1 79 ? 0.472 -2.601 -3.874 1.00 97.88 79 HIS A CA 1
ATOM 579 C C . HIS A 1 79 ? 1.677 -2.784 -4.789 1.00 97.88 79 HIS A C 1
ATOM 581 O O . HIS A 1 79 ? 1.961 -1.926 -5.619 1.00 97.88 79 HIS A O 1
ATOM 587 N N . PHE A 1 80 ? 2.372 -3.916 -4.666 1.00 97.75 80 PHE A N 1
ATOM 588 C CA . PHE A 1 80 ? 3.558 -4.175 -5.476 1.00 97.75 80 PHE A CA 1
ATOM 589 C C . PHE A 1 80 ? 3.216 -4.560 -6.910 1.00 97.75 80 PHE A C 1
ATOM 591 O O . PHE A 1 80 ? 3.989 -4.229 -7.799 1.00 97.75 80 PHE A O 1
ATOM 598 N N . GLY A 1 81 ? 2.062 -5.186 -7.151 1.00 97.25 81 GLY A N 1
ATOM 599 C CA . GLY A 1 81 ? 1.579 -5.461 -8.503 1.00 97.25 81 GLY A CA 1
ATOM 600 C C . GLY A 1 81 ? 1.262 -4.193 -9.299 1.00 97.25 81 GLY A C 1
ATOM 601 O O . GLY A 1 81 ? 1.417 -4.199 -10.512 1.00 97.25 81 GLY A O 1
ATOM 602 N N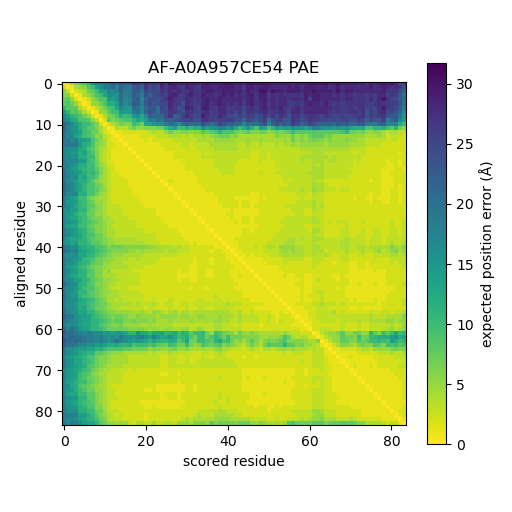 . LEU A 1 82 ? 0.854 -3.110 -8.627 1.00 96.00 82 LEU A N 1
ATOM 603 C CA . LEU A 1 82 ? 0.627 -1.798 -9.247 1.00 96.00 82 LEU A CA 1
ATOM 604 C C . LEU A 1 82 ? 1.876 -0.904 -9.271 1.00 96.00 82 LEU A C 1
ATOM 606 O O . LEU A 1 82 ? 1.903 0.079 -10.007 1.00 96.00 82 LEU A O 1
ATOM 610 N N . ALA A 1 83 ? 2.877 -1.192 -8.438 1.00 94.94 83 ALA A N 1
ATOM 611 C CA . ALA A 1 83 ? 4.100 -0.396 -8.351 1.00 94.94 83 ALA A CA 1
ATOM 612 C C . ALA A 1 83 ? 5.107 -0.690 -9.477 1.00 94.94 83 ALA A C 1
ATOM 614 O O . ALA A 1 83 ? 6.045 0.092 -9.650 1.00 94.94 83 ALA A O 1
ATOM 615 N N . VAL A 1 84 ? 4.951 -1.812 -10.189 1.00 90.12 84 VAL A N 1
ATOM 616 C CA . VAL A 1 84 ? 5.869 -2.299 -11.237 1.00 90.12 84 VAL A CA 1
ATOM 617 C C . VAL A 1 84 ? 5.277 -2.218 -12.635 1.00 90.12 84 VAL A C 1
ATOM 619 O O . VAL A 1 84 ? 4.039 -2.310 -12.772 1.00 90.12 84 VAL A O 1
#

Mean predicted aligned error: 6.43 Å

Radius of gyration: 19.52 Å; Cα contacts (8 Å, |Δi|>4): 74; chains: 1; bounding box: 41×25×64 Å

pLDDT: mean 91.43, std 10.77, range [50.75, 98.38]

Solvent-accessible surface area (backbone atoms only — not comparable to full-atom values): 4876 Å² total; per-residue (Å²): 140,84,81,82,77,80,79,76,76,78,73,75,57,60,66,60,51,41,54,50,18,50,53,50,38,50,53,51,49,54,48,49,44,50,49,49,23,75,76,67,75,54,50,46,44,44,59,32,26,64,50,15,27,77,80,71,32,76,81,62,61,56,82,78,60,60,92,50,71,68,41,43,52,47,13,50,53,52,50,50,63,68,35,82

Sequence (84 aa):
MTSFRVQMRHVMDWKAAVLAGLSAGAGFLLVLLIAYPLATGGTPWTVFRFIGAIVLGKTVLPPPTSFDAGVVVAALIVHFGLAV